Protein AF-A0A820RKK4-F1 (afdb_monomer)

Organism: NCBI:txid433720

InterPro domains:
  IPR000834 Peptidase M14, carboxypeptidase A [PF00246] (7-103)
  IPR000834 Peptidase M14, carboxypeptidase A [PS52035] (1-103)

Foldseek 3Di:
DDPDPPPAAAEDEAEFALFQLPVVQLVVLVVVVCVLVVCQVPDPVSVVVVVRYHYHGHSHPQVQQNVCCVPPNNNGTFHADDDPDPPDGGDS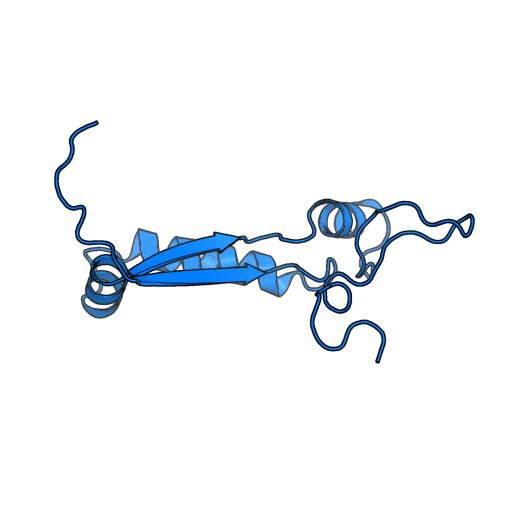SVLPDPDVRPD

pLDDT: mean 94.63, std 10.68, range [46.75, 98.81]

Radius of gyration: 18.27 Å; Cα contacts (8 Å, |Δi|>4): 144; chains: 1; bounding box: 48×34×52 Å

Structure (mmCIF, N/CA/C/O backbone):
data_AF-A0A820RKK4-F1
#
_entry.id   AF-A0A820RKK4-F1
#
loop_
_atom_site.group_PDB
_atom_site.id
_atom_site.type_symbol
_atom_site.label_atom_id
_atom_site.label_alt_id
_atom_site.label_comp_id
_atom_site.label_asym_id
_atom_site.label_entity_id
_atom_site.label_seq_id
_atom_site.pdbx_PDB_ins_code
_atom_site.Cartn_x
_atom_site.Cartn_y
_atom_site.Cartn_z
_atom_site.occupancy
_atom_site.B_iso_or_equiv
_atom_site.auth_seq_id
_atom_site.auth_comp_id
_atom_site.auth_asym_id
_atom_site.auth_atom_id
_atom_site.pdbx_PDB_model_num
ATOM 1 N N . ARG A 1 1 ? -26.768 -16.526 1.718 1.00 46.75 1 ARG A N 1
ATOM 2 C CA . ARG A 1 1 ? -27.019 -17.230 2.998 1.00 46.75 1 ARG A CA 1
ATOM 3 C C . ARG A 1 1 ? -26.854 -16.139 4.054 1.00 46.75 1 ARG A C 1
ATOM 5 O O . ARG A 1 1 ? -25.726 -15.707 4.185 1.00 46.75 1 ARG A O 1
ATOM 12 N N . ASP A 1 2 ? -27.869 -15.485 4.617 1.00 47.44 2 ASP A N 1
ATOM 13 C CA . ASP A 1 2 ? -29.194 -15.925 5.089 1.00 47.44 2 ASP A CA 1
ATOM 14 C C . ASP A 1 2 ? -30.310 -14.842 5.006 1.00 47.44 2 ASP A C 1
ATOM 16 O O . ASP A 1 2 ? -31.364 -15.014 5.602 1.00 47.44 2 ASP A O 1
ATOM 20 N N . GLY A 1 3 ? -30.141 -13.751 4.251 1.00 57.78 3 GLY A N 1
ATOM 21 C CA . GLY A 1 3 ? -31.242 -12.802 4.002 1.00 57.78 3 GLY A CA 1
ATOM 22 C C . GLY A 1 3 ? -31.629 -11.913 5.191 1.00 57.78 3 GLY A C 1
ATOM 23 O O . GLY A 1 3 ? -32.622 -11.192 5.102 1.00 57.78 3 GLY A O 1
ATOM 24 N N . THR A 1 4 ? -30.843 -11.901 6.272 1.00 58.91 4 THR A N 1
ATOM 25 C CA . THR A 1 4 ? -30.896 -10.800 7.239 1.00 58.91 4 THR A CA 1
ATOM 26 C C . THR A 1 4 ? -30.363 -9.518 6.582 1.00 58.91 4 THR A C 1
ATOM 28 O O . THR A 1 4 ? -29.364 -9.581 5.856 1.00 58.91 4 THR A O 1
ATOM 31 N N . PRO A 1 5 ? -30.994 -8.342 6.779 1.00 55.69 5 PRO A N 1
ATOM 32 C CA . PRO A 1 5 ? -30.387 -7.083 6.382 1.00 55.69 5 PRO A CA 1
ATOM 33 C C . PRO A 1 5 ? -29.129 -6.921 7.230 1.00 55.69 5 PRO A C 1
ATOM 35 O O . PRO A 1 5 ? -29.203 -6.574 8.409 1.00 55.69 5 PRO A O 1
ATOM 38 N N . VAL A 1 6 ? -27.967 -7.221 6.654 1.00 64.31 6 VAL A N 1
ATOM 39 C CA . VAL A 1 6 ? -26.703 -6.806 7.251 1.00 64.31 6 VAL A CA 1
ATOM 40 C C . VAL A 1 6 ? -26.798 -5.293 7.309 1.00 64.31 6 VAL A C 1
ATOM 42 O O . VAL A 1 6 ? -26.934 -4.649 6.268 1.00 64.31 6 VAL A O 1
ATOM 45 N N . ASN A 1 7 ? -26.819 -4.732 8.515 1.00 68.25 7 ASN A N 1
ATOM 46 C CA . ASN A 1 7 ? -26.727 -3.296 8.701 1.00 68.25 7 ASN A CA 1
ATOM 47 C C . ASN A 1 7 ? -25.371 -2.883 8.113 1.00 68.25 7 ASN A C 1
ATOM 49 O O . ASN A 1 7 ? -24.337 -3.076 8.753 1.00 68.25 7 ASN A O 1
ATOM 53 N N . GLN A 1 8 ? -25.359 -2.490 6.835 1.00 80.94 8 GLN A N 1
ATOM 54 C CA . GLN A 1 8 ? -24.129 -2.266 6.088 1.00 80.94 8 GLN A CA 1
ATOM 55 C C . GLN A 1 8 ? -23.435 -1.060 6.701 1.00 80.94 8 GLN A C 1
ATOM 57 O O . GLN A 1 8 ? -23.903 0.076 6.578 1.00 80.94 8 GLN A O 1
ATOM 62 N N . LYS A 1 9 ? -22.318 -1.321 7.380 1.00 92.44 9 LYS A N 1
ATOM 63 C CA . LYS A 1 9 ? -21.434 -0.267 7.850 1.00 92.44 9 LYS A CA 1
ATOM 64 C C . LYS A 1 9 ? -20.947 0.532 6.646 1.00 92.44 9 LYS A C 1
ATOM 66 O O . LYS A 1 9 ? -20.808 0.018 5.535 1.00 92.44 9 LYS A O 1
ATOM 71 N N . LYS A 1 10 ? -20.678 1.817 6.864 1.00 95.62 10 LYS A N 1
ATOM 72 C CA . LYS A 1 10 ? -19.999 2.625 5.847 1.00 95.62 10 LYS A CA 1
ATOM 73 C C . LYS A 1 10 ? -18.578 2.090 5.677 1.00 95.62 10 LYS A C 1
ATOM 75 O O . LYS A 1 10 ? -17.956 1.677 6.650 1.00 95.62 10 LYS A O 1
ATOM 80 N N . ALA A 1 11 ? -18.056 2.124 4.459 1.00 96.44 11 ALA A N 1
ATOM 81 C CA . ALA A 1 11 ? -16.714 1.636 4.176 1.00 96.44 11 ALA A CA 1
ATOM 82 C C . ALA A 1 11 ? -15.693 2.780 4.140 1.00 96.44 11 ALA A C 1
ATOM 84 O O . ALA A 1 11 ? -15.977 3.865 3.629 1.00 96.44 11 ALA A O 1
ATOM 85 N N . VAL A 1 12 ? -14.487 2.507 4.633 1.00 97.75 12 VAL A N 1
ATOM 86 C CA . VAL A 1 12 ? -13.294 3.339 4.456 1.00 97.75 12 VAL A CA 1
ATOM 87 C C . VAL A 1 12 ? -12.285 2.542 3.637 1.00 97.75 12 VAL A C 1
ATOM 89 O O . VAL A 1 12 ? -11.913 1.430 4.010 1.00 97.75 12 VAL A O 1
ATOM 92 N N . TRP A 1 13 ? -11.835 3.114 2.522 1.00 97.75 13 TRP A N 1
ATOM 93 C CA . TRP A 1 13 ? -10.758 2.561 1.704 1.00 97.75 13 TRP A CA 1
ATOM 94 C C . TRP A 1 13 ? -9.439 3.264 2.027 1.00 97.75 13 TRP A C 1
ATOM 96 O O . TRP A 1 13 ? -9.378 4.494 2.022 1.00 97.75 13 TRP A O 1
ATOM 106 N N . TRP A 1 14 ? -8.389 2.486 2.288 1.00 97.50 14 TRP A N 1
ATOM 107 C CA . TRP A 1 14 ? -7.048 2.995 2.558 1.00 97.50 14 TRP A CA 1
ATOM 108 C C . TRP A 1 14 ? -6.004 2.184 1.790 1.00 97.50 14 TRP A C 1
ATOM 110 O O . TRP A 1 14 ? -5.632 1.082 2.194 1.00 97.50 14 TRP A O 1
ATOM 120 N N . ASP A 1 15 ? -5.485 2.732 0.693 1.00 97.81 15 ASP A N 1
ATOM 121 C CA . ASP A 1 15 ? -4.373 2.131 -0.044 1.00 97.81 15 ASP A CA 1
ATOM 122 C C . ASP A 1 15 ? -3.029 2.816 0.219 1.00 97.81 15 ASP A C 1
ATOM 124 O O . ASP A 1 15 ? -2.931 3.899 0.796 1.00 97.81 15 ASP A O 1
ATOM 128 N N . GLY A 1 16 ? -1.963 2.100 -0.116 1.00 98.25 16 GLY A N 1
ATOM 129 C CA . GLY A 1 16 ? -0.588 2.526 0.059 1.00 98.25 16 GLY A CA 1
ATOM 130 C C . GLY A 1 16 ? 0.318 1.859 -0.962 1.00 98.25 16 GLY A C 1
ATOM 131 O O . GLY A 1 16 ? -0.053 0.893 -1.630 1.00 98.25 16 GLY A O 1
ATOM 132 N N . GLY A 1 17 ? 1.522 2.400 -1.132 1.00 98.56 17 GLY A N 1
ATOM 133 C CA . GLY A 1 17 ? 2.495 1.845 -2.072 1.00 98.56 17 GLY A CA 1
ATOM 134 C C . GLY A 1 17 ? 2.047 1.889 -3.536 1.00 98.56 17 GLY A C 1
ATOM 135 O O . GLY A 1 17 ? 2.450 1.027 -4.314 1.00 98.56 17 GLY A O 1
ATOM 136 N N . ILE A 1 18 ? 1.225 2.870 -3.932 1.00 98.81 18 ILE A N 1
ATOM 137 C CA . ILE A 1 18 ? 0.906 3.116 -5.349 1.00 98.81 18 ILE A CA 1
ATOM 138 C C . ILE A 1 18 ? 2.180 3.442 -6.139 1.00 98.81 18 ILE A C 1
ATOM 140 O O . ILE A 1 18 ? 2.418 2.897 -7.216 1.00 98.81 18 ILE A O 1
ATOM 144 N N . HIS A 1 19 ? 3.087 4.223 -5.554 1.00 98.81 19 HIS A N 1
ATOM 145 C CA . HIS A 1 19 ? 4.449 4.366 -6.050 1.00 98.81 19 HIS A CA 1
ATOM 146 C C . HIS A 1 19 ? 5.397 3.441 -5.298 1.00 98.81 19 HIS A C 1
ATOM 148 O O . HIS A 1 19 ? 5.543 3.517 -4.079 1.00 98.81 19 HIS A O 1
ATOM 154 N N . ALA A 1 20 ? 6.113 2.616 -6.051 1.00 98.81 20 ALA A N 1
ATOM 155 C CA . ALA A 1 20 ? 6.908 1.530 -5.496 1.00 98.81 20 ALA A CA 1
ATOM 156 C C . ALA A 1 20 ? 7.995 1.970 -4.494 1.00 98.81 20 ALA A C 1
ATOM 158 O O . ALA A 1 20 ? 8.191 1.327 -3.467 1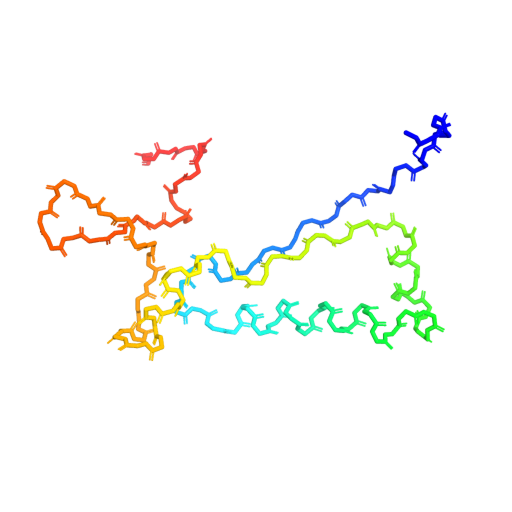.00 98.81 20 ALA A O 1
ATOM 159 N N . ARG A 1 21 ? 8.694 3.078 -4.762 1.00 98.75 21 ARG A N 1
ATOM 160 C CA . ARG A 1 21 ? 9.795 3.580 -3.916 1.00 98.75 21 ARG A CA 1
ATOM 161 C C . ARG A 1 21 ? 9.371 4.188 -2.577 1.00 98.75 21 ARG A C 1
ATOM 163 O O . ARG A 1 21 ? 10.239 4.431 -1.735 1.00 98.75 21 ARG A O 1
ATOM 170 N N . GLU A 1 22 ? 8.091 4.486 -2.381 1.00 98.81 22 GLU A N 1
ATOM 171 C CA . GLU A 1 22 ? 7.574 5.220 -1.217 1.00 98.81 22 GLU A CA 1
ATOM 172 C C . GLU A 1 22 ? 7.318 4.260 -0.039 1.00 98.81 22 GLU A C 1
ATOM 174 O O . GLU A 1 22 ? 6.205 4.130 0.458 1.00 98.81 22 GLU A O 1
ATOM 179 N N . TRP A 1 23 ? 8.369 3.559 0.407 1.00 98.75 23 TRP A N 1
ATOM 180 C CA . TRP A 1 23 ? 8.300 2.435 1.360 1.00 98.75 23 TRP A CA 1
ATOM 181 C C . TRP A 1 23 ? 7.645 2.741 2.708 1.00 98.75 23 TRP A C 1
ATOM 183 O O . TRP A 1 23 ? 7.151 1.820 3.356 1.00 98.75 23 TRP A O 1
ATOM 193 N N . ILE A 1 24 ? 7.616 4.008 3.127 1.00 98.75 24 ILE A N 1
ATOM 194 C CA . ILE A 1 24 ? 6.929 4.385 4.362 1.00 98.75 24 ILE A CA 1
ATOM 195 C C . ILE A 1 24 ? 5.418 4.152 4.257 1.00 98.75 24 ILE A C 1
ATOM 197 O O . ILE A 1 24 ? 4.807 3.753 5.236 1.00 98.75 24 ILE A O 1
ATOM 201 N N . SER A 1 25 ? 4.824 4.301 3.068 1.00 98.62 25 SER A N 1
ATOM 202 C CA . SER A 1 25 ? 3.380 4.142 2.874 1.00 98.62 25 SER A CA 1
ATOM 203 C C . SER A 1 25 ? 2.902 2.705 3.162 1.00 98.62 25 SER A C 1
ATOM 205 O O . SER A 1 25 ? 2.036 2.556 4.026 1.00 98.62 25 SER A O 1
ATOM 207 N N . PRO A 1 26 ? 3.486 1.634 2.577 1.00 98.62 26 PRO A N 1
ATOM 208 C CA . PRO A 1 26 ? 3.148 0.264 2.969 1.00 98.62 26 PRO A CA 1
ATOM 209 C C . PRO A 1 26 ? 3.347 -0.037 4.456 1.00 98.62 26 PRO A C 1
ATOM 211 O O . PRO A 1 26 ? 2.495 -0.676 5.073 1.00 98.62 26 PRO A O 1
ATOM 214 N N . ALA A 1 27 ? 4.447 0.443 5.047 1.00 98.50 27 ALA A N 1
ATOM 215 C CA . ALA A 1 27 ? 4.731 0.239 6.467 1.00 98.50 27 ALA A CA 1
ATOM 216 C C . ALA A 1 27 ? 3.675 0.914 7.358 1.00 98.50 27 ALA A C 1
ATOM 218 O O . ALA A 1 27 ? 3.173 0.298 8.298 1.00 98.50 27 ALA A O 1
ATOM 219 N N . THR A 1 28 ? 3.287 2.149 7.032 1.00 98.50 28 THR A N 1
ATOM 220 C CA . THR A 1 28 ? 2.229 2.884 7.730 1.00 98.50 28 THR A CA 1
ATOM 221 C C . THR A 1 28 ? 0.880 2.182 7.598 1.00 98.50 28 THR A C 1
ATOM 223 O O . THR A 1 28 ? 0.209 2.007 8.610 1.00 98.50 28 THR A O 1
ATOM 226 N N . ASN A 1 29 ? 0.499 1.695 6.412 1.00 98.19 29 ASN A N 1
ATOM 227 C CA . ASN A 1 29 ? -0.763 0.964 6.234 1.00 98.19 29 ASN A CA 1
ATOM 228 C C . ASN A 1 29 ? -0.822 -0.314 7.083 1.00 98.19 29 ASN A C 1
ATOM 230 O O . ASN A 1 29 ? -1.843 -0.591 7.711 1.00 98.19 29 ASN A O 1
ATOM 234 N N . ILE A 1 30 ? 0.281 -1.068 7.159 1.00 98.38 30 ILE A N 1
ATOM 235 C CA . ILE A 1 30 ? 0.380 -2.236 8.047 1.00 98.38 30 ILE A CA 1
ATOM 236 C C . ILE A 1 30 ? 0.275 -1.806 9.516 1.00 98.38 30 ILE A C 1
ATOM 238 O O . ILE A 1 30 ? -0.433 -2.445 10.294 1.00 98.38 30 ILE A O 1
ATOM 242 N N . PHE A 1 31 ? 0.930 -0.707 9.899 1.00 98.62 31 PHE A N 1
ATOM 243 C CA . PHE A 1 31 ? 0.847 -0.164 11.255 1.00 98.62 31 PHE A CA 1
ATOM 244 C C . PHE A 1 31 ? -0.583 0.251 11.634 1.00 98.62 31 PHE A C 1
ATOM 246 O O . PHE A 1 31 ? -1.021 -0.014 12.753 1.00 98.62 31 PHE A O 1
ATOM 253 N N . ILE A 1 32 ? -1.337 0.846 10.710 1.00 98.31 32 ILE A N 1
ATOM 254 C CA . ILE A 1 32 ? -2.747 1.202 10.913 1.00 98.31 32 ILE A CA 1
ATOM 255 C C . ILE A 1 32 ? -3.594 -0.049 11.107 1.00 98.31 32 ILE A C 1
ATOM 257 O O . ILE A 1 32 ? -4.343 -0.120 12.079 1.00 98.31 32 ILE A O 1
ATOM 261 N N . ALA A 1 33 ? -3.446 -1.052 10.236 1.00 98.31 33 ALA A N 1
ATOM 262 C CA . ALA A 1 33 ? -4.160 -2.319 10.376 1.00 98.31 33 ALA A CA 1
ATOM 263 C C . ALA A 1 33 ? -3.882 -2.958 11.747 1.00 98.31 33 ALA A C 1
ATOM 265 O O . ALA A 1 33 ? -4.808 -3.327 12.467 1.00 98.31 33 ALA A O 1
ATOM 266 N N . HIS A 1 34 ? -2.610 -2.999 12.154 1.00 98.56 34 HIS A N 1
ATOM 267 C CA . HIS A 1 34 ? -2.215 -3.464 13.480 1.00 98.56 34 HIS A CA 1
ATOM 268 C C . HIS A 1 34 ? -2.829 -2.614 14.604 1.00 98.56 34 HIS A C 1
ATOM 270 O O . HIS A 1 34 ? -3.298 -3.161 15.593 1.00 98.56 34 HIS A O 1
ATOM 276 N N . THR A 1 35 ? -2.863 -1.288 14.463 1.00 98.50 35 THR A N 1
ATOM 277 C CA . THR A 1 35 ? -3.423 -0.375 15.473 1.00 98.50 35 THR A CA 1
ATOM 278 C C . THR A 1 35 ? -4.917 -0.604 15.676 1.00 98.50 35 THR A C 1
ATOM 280 O O . THR A 1 35 ? -5.363 -0.660 16.821 1.00 98.50 35 THR A O 1
ATOM 283 N N . LEU A 1 36 ? -5.676 -0.780 14.591 1.00 98.38 36 LEU A N 1
ATOM 284 C CA . LEU A 1 36 ? -7.108 -1.070 14.656 1.00 98.38 36 LEU A CA 1
ATOM 285 C C . LEU A 1 36 ? -7.365 -2.421 15.336 1.00 98.38 36 LEU A C 1
ATOM 287 O O . LEU A 1 36 ? -8.189 -2.504 16.243 1.00 98.38 36 LEU A O 1
ATOM 291 N N . LEU A 1 37 ? -6.617 -3.461 14.954 1.00 98.12 37 LEU A N 1
ATOM 292 C CA . LEU A 1 37 ? -6.784 -4.812 15.498 1.00 98.12 37 LEU A CA 1
ATOM 293 C C . LEU A 1 37 ? -6.357 -4.914 16.967 1.00 98.12 37 LEU A C 1
ATOM 295 O O . LEU A 1 37 ? -7.082 -5.459 17.796 1.00 98.12 37 LEU A O 1
ATOM 299 N N . SER A 1 38 ? -5.185 -4.381 17.308 1.00 98.56 38 SER A N 1
ATOM 300 C CA . SER A 1 38 ? -4.575 -4.557 18.630 1.00 98.56 38 SER A CA 1
ATOM 301 C C . SER A 1 38 ? -5.266 -3.755 19.732 1.00 98.56 38 SER A C 1
ATOM 303 O O . SER A 1 38 ? -5.123 -4.111 20.909 1.00 98.56 38 SER A O 1
ATOM 305 N N . ASN A 1 39 ? -6.009 -2.706 19.365 1.00 98.56 39 ASN A N 1
ATOM 306 C CA . ASN A 1 39 ? -6.712 -1.822 20.297 1.00 98.56 39 ASN A CA 1
ATOM 307 C C . ASN A 1 39 ? -8.240 -1.955 20.256 1.00 98.56 39 ASN A C 1
ATOM 309 O O . ASN A 1 39 ? -8.918 -1.309 21.059 1.00 98.56 39 ASN A O 1
ATOM 313 N N . TYR A 1 40 ? -8.794 -2.802 19.384 1.00 98.31 40 TYR A N 1
ATOM 314 C CA . TYR A 1 40 ? -10.216 -3.133 19.435 1.00 98.31 40 TYR A CA 1
ATOM 315 C C . TYR A 1 40 ? -10.576 -3.719 20.807 1.00 98.31 40 TYR A C 1
ATOM 317 O O . TYR A 1 40 ? -9.844 -4.548 21.351 1.00 98.31 40 TYR A O 1
ATOM 325 N N . SER A 1 41 ? -11.691 -3.265 21.386 1.00 97.94 41 SER A N 1
ATOM 326 C CA . SER A 1 41 ? -12.135 -3.580 22.755 1.00 97.94 41 SER A CA 1
ATOM 327 C C . SER A 1 41 ? -11.214 -3.101 23.893 1.00 97.94 41 SER A C 1
ATOM 329 O O . SER A 1 41 ? -11.477 -3.418 25.051 1.00 97.94 41 SER A O 1
ATOM 331 N N . LYS A 1 42 ? -10.150 -2.334 23.604 1.00 98.50 42 LYS A N 1
ATOM 332 C CA . LYS A 1 42 ? -9.248 -1.744 24.618 1.00 98.50 42 LYS A CA 1
ATOM 333 C C . LYS A 1 42 ? -9.303 -0.222 24.621 1.00 98.50 42 LYS A C 1
ATOM 335 O O . LYS A 1 42 ? -9.372 0.387 25.683 1.00 98.50 42 LYS A O 1
ATOM 340 N N . ASP A 1 43 ? -9.277 0.379 23.435 1.00 98.62 43 ASP A N 1
ATOM 341 C CA . ASP A 1 43 ? -9.438 1.816 23.242 1.00 98.62 43 ASP A CA 1
ATOM 342 C C . ASP A 1 43 ? -10.895 2.104 22.826 1.00 98.62 43 ASP A C 1
ATOM 344 O O . ASP A 1 43 ? -11.344 1.589 21.791 1.00 98.62 43 ASP A O 1
ATOM 348 N N . PRO A 1 44 ? -11.661 2.898 23.601 1.00 98.50 44 PRO A N 1
ATOM 349 C CA . PRO A 1 44 ? -13.058 3.203 23.286 1.00 98.50 44 PRO A CA 1
ATOM 350 C C . PRO A 1 44 ? -13.250 3.916 21.941 1.00 98.50 44 PRO A C 1
ATOM 352 O O . PRO A 1 44 ? -14.245 3.678 21.259 1.00 98.50 44 PRO A O 1
ATOM 355 N N . THR A 1 45 ? -12.296 4.756 21.535 1.00 98.44 45 THR A N 1
ATOM 356 C CA . THR A 1 45 ? -12.337 5.494 20.266 1.00 98.44 45 THR A CA 1
ATOM 357 C C . THR A 1 45 ? -12.138 4.545 19.092 1.00 98.44 45 THR A C 1
ATOM 359 O O . THR A 1 45 ? -12.929 4.553 18.152 1.00 98.44 45 THR A O 1
ATOM 362 N N . ILE A 1 46 ? -11.117 3.685 19.151 1.00 98.44 46 ILE A N 1
ATOM 363 C CA . ILE A 1 46 ? -10.853 2.698 18.090 1.00 98.44 46 ILE A CA 1
ATOM 364 C C . ILE A 1 46 ? -11.995 1.687 18.000 1.00 98.44 46 ILE A C 1
ATOM 366 O O . ILE A 1 46 ? -12.435 1.359 16.901 1.00 98.44 46 ILE A O 1
ATOM 370 N N . THR A 1 47 ? -12.514 1.234 19.142 1.00 98.31 47 THR A N 1
ATOM 371 C CA . THR A 1 47 ? -13.661 0.316 19.185 1.00 98.31 47 THR A CA 1
ATOM 372 C C . THR A 1 47 ? -14.877 0.940 18.510 1.00 98.31 47 THR A C 1
ATOM 374 O O . THR A 1 47 ? -15.445 0.336 17.604 1.00 98.31 47 THR A O 1
ATOM 377 N N . HIS A 1 48 ? -15.207 2.190 18.854 1.00 97.94 48 HIS A N 1
ATOM 378 C CA . HIS A 1 48 ? -16.297 2.917 18.212 1.00 97.94 48 HIS A CA 1
ATOM 379 C C . HIS A 1 48 ? -16.099 3.044 16.693 1.00 97.94 48 HIS A C 1
ATOM 381 O O . HIS A 1 48 ? -17.030 2.799 15.931 1.00 97.94 48 HIS A O 1
ATOM 387 N N . LEU A 1 49 ? -14.887 3.374 16.235 1.00 97.31 49 LEU A N 1
ATOM 388 C CA . LEU A 1 49 ? -14.579 3.489 14.807 1.00 97.31 49 LEU A CA 1
ATOM 389 C C . LEU A 1 49 ? -14.771 2.164 14.053 1.00 97.31 49 LEU A C 1
ATOM 391 O O . LEU A 1 49 ? -15.440 2.141 13.021 1.00 97.31 49 LEU A O 1
ATOM 395 N N . VAL A 1 50 ? -14.236 1.058 14.574 1.00 97.00 50 VAL A N 1
ATOM 396 C CA . VAL A 1 50 ? -14.363 -0.280 13.962 1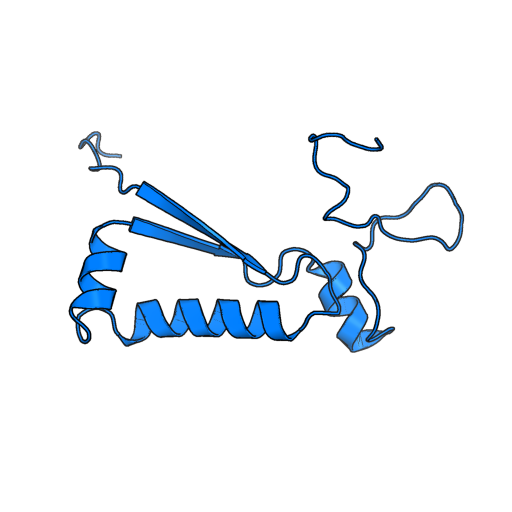.00 97.00 50 VAL A CA 1
ATOM 397 C C . VAL A 1 50 ? -15.809 -0.797 14.014 1.00 97.00 50 VAL A C 1
ATOM 399 O O . VAL A 1 50 ? -16.270 -1.493 13.106 1.00 97.00 50 VAL A O 1
ATOM 402 N N . ASP A 1 51 ? -16.579 -0.431 15.037 1.00 96.19 51 ASP A N 1
ATOM 403 C CA . ASP A 1 51 ? -17.997 -0.785 15.119 1.00 96.19 51 ASP A CA 1
ATOM 404 C C . ASP A 1 51 ? -18.862 0.012 14.127 1.00 96.19 51 ASP A C 1
ATOM 406 O O . ASP A 1 51 ? -19.895 -0.491 13.690 1.00 96.19 51 ASP A O 1
ATOM 410 N N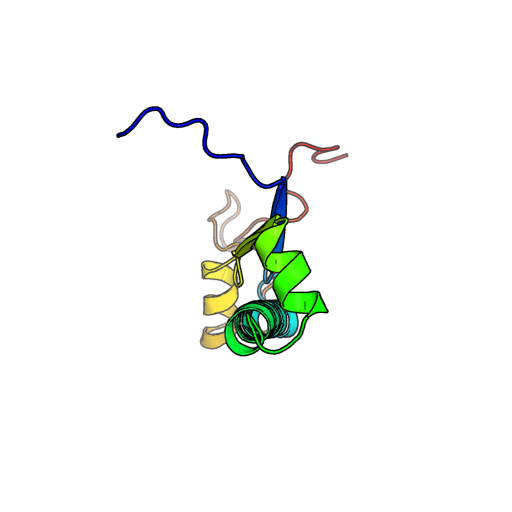 . GLN A 1 52 ? -18.445 1.219 13.728 1.00 96.44 52 GLN A N 1
ATOM 411 C CA . GLN A 1 52 ? -19.178 2.071 12.781 1.00 96.44 52 GLN A CA 1
ATOM 412 C C . GLN A 1 52 ? -18.779 1.876 11.310 1.00 96.44 52 GLN A C 1
ATOM 414 O O . GLN A 1 52 ? -19.617 2.090 10.428 1.00 96.44 52 GLN A O 1
ATOM 419 N N . PHE A 1 53 ? -17.532 1.481 11.032 1.00 96.94 53 PHE A N 1
ATOM 420 C CA . PHE A 1 53 ? -16.990 1.397 9.674 1.00 96.94 53 PHE A CA 1
ATOM 421 C C . PHE A 1 53 ? -16.337 0.050 9.359 1.00 96.94 53 PHE A C 1
ATOM 423 O O . PHE A 1 53 ? -15.691 -0.557 10.211 1.00 96.94 53 PHE A O 1
ATOM 430 N N . ASP A 1 54 ? -16.430 -0.359 8.093 1.00 96.31 54 ASP A N 1
ATOM 431 C CA . ASP A 1 54 ? -15.597 -1.420 7.527 1.00 96.31 54 ASP A CA 1
ATOM 432 C C . ASP A 1 54 ? -14.342 -0.804 6.890 1.00 96.31 54 ASP A C 1
ATOM 434 O O . ASP A 1 54 ? -14.434 0.034 5.990 1.00 96.31 54 ASP A O 1
ATOM 438 N N . TYR A 1 55 ? -13.157 -1.214 7.349 1.00 97.50 55 TYR A N 1
ATOM 439 C CA . TYR A 1 55 ? -11.874 -0.719 6.840 1.00 97.50 55 TYR A CA 1
ATOM 440 C C . TYR A 1 55 ? -11.267 -1.700 5.831 1.00 97.50 55 TYR A C 1
ATOM 442 O O . TYR A 1 55 ? -10.848 -2.800 6.192 1.00 97.50 55 TYR A O 1
ATOM 450 N N . TYR A 1 56 ? -11.154 -1.275 4.573 1.00 97.94 56 TYR A N 1
ATOM 451 C CA . TYR A 1 56 ? -10.450 -1.999 3.515 1.00 97.94 56 TYR A CA 1
ATOM 452 C C . TYR A 1 56 ? -9.061 -1.397 3.335 1.00 97.94 56 TYR A C 1
ATOM 454 O O . TYR A 1 56 ? -8.916 -0.296 2.804 1.00 97.94 56 TYR A O 1
ATOM 462 N N . ILE A 1 57 ? -8.038 -2.115 3.796 1.00 98.38 57 ILE A N 1
ATOM 463 C CA . ILE A 1 57 ? -6.652 -1.645 3.767 1.00 98.38 57 ILE A CA 1
ATOM 464 C C . ILE A 1 57 ? -5.880 -2.430 2.706 1.00 98.38 57 ILE A C 1
ATOM 466 O O . ILE A 1 57 ? -5.765 -3.651 2.804 1.00 98.38 57 ILE A O 1
ATOM 470 N N . LEU A 1 58 ? -5.318 -1.730 1.719 1.00 98.44 58 LEU A N 1
ATOM 471 C CA . LEU A 1 58 ? -4.436 -2.283 0.687 1.00 98.44 58 LEU A CA 1
ATOM 472 C C . LEU A 1 58 ? -3.005 -1.762 0.908 1.00 98.44 58 LEU A C 1
ATOM 474 O O . LEU A 1 58 ? -2.683 -0.655 0.481 1.00 98.44 58 LEU A O 1
ATOM 478 N N . PRO A 1 59 ? -2.117 -2.515 1.583 1.00 97.81 59 PRO A N 1
ATOM 479 C CA . PRO A 1 59 ? -0.800 -1.993 1.951 1.00 97.81 59 PRO A CA 1
ATOM 480 C C . PRO A 1 59 ? 0.137 -1.751 0.766 1.00 97.81 59 PRO A C 1
ATOM 482 O O . PRO A 1 59 ? 0.956 -0.837 0.809 1.00 97.81 59 PRO A O 1
ATOM 485 N N . VAL A 1 60 ? 0.045 -2.580 -0.276 1.00 98.56 60 VAL A N 1
ATOM 486 C CA . VAL A 1 60 ? 0.910 -2.496 -1.457 1.00 98.56 60 VAL A CA 1
ATOM 487 C C . VAL A 1 60 ? 0.048 -2.565 -2.710 1.00 98.56 60 VAL A C 1
ATOM 489 O O . VAL A 1 60 ? -0.316 -3.644 -3.166 1.00 98.56 60 VAL A O 1
ATOM 492 N N . PHE A 1 61 ? -0.265 -1.404 -3.277 1.00 98.56 61 PHE A N 1
ATOM 493 C CA . PHE A 1 61 ? -1.028 -1.296 -4.518 1.00 98.56 61 PHE A CA 1
ATOM 494 C C . PHE A 1 61 ? -0.189 -1.728 -5.734 1.00 98.56 61 PHE A C 1
ATOM 496 O O . PHE A 1 61 ? -0.649 -2.481 -6.588 1.00 98.56 61 PHE A O 1
ATOM 503 N N . ASN A 1 62 ? 1.074 -1.296 -5.815 1.00 98.75 62 ASN A N 1
ATOM 504 C CA . ASN A 1 62 ? 1.986 -1.625 -6.913 1.00 98.75 62 ASN A CA 1
ATOM 505 C C . ASN A 1 62 ? 2.977 -2.727 -6.502 1.00 98.75 62 ASN A C 1
ATOM 507 O O . ASN A 1 62 ? 4.157 -2.462 -6.256 1.00 98.75 62 ASN A O 1
ATOM 511 N N . VAL A 1 63 ? 2.488 -3.968 -6.412 1.00 98.62 63 VAL A N 1
ATOM 512 C CA . VAL A 1 63 ? 3.260 -5.127 -5.919 1.00 98.62 63 VAL A CA 1
ATOM 513 C C . VAL A 1 63 ? 4.517 -5.412 -6.745 1.00 98.62 63 VAL A C 1
ATOM 515 O O . VAL A 1 63 ? 5.600 -5.565 -6.177 1.00 98.62 63 VAL A O 1
ATOM 518 N N . ASP A 1 64 ? 4.416 -5.391 -8.076 1.00 98.69 64 ASP A N 1
ATOM 519 C CA . ASP A 1 64 ? 5.554 -5.676 -8.957 1.00 98.69 64 ASP A CA 1
ATOM 520 C C . ASP A 1 64 ? 6.621 -4.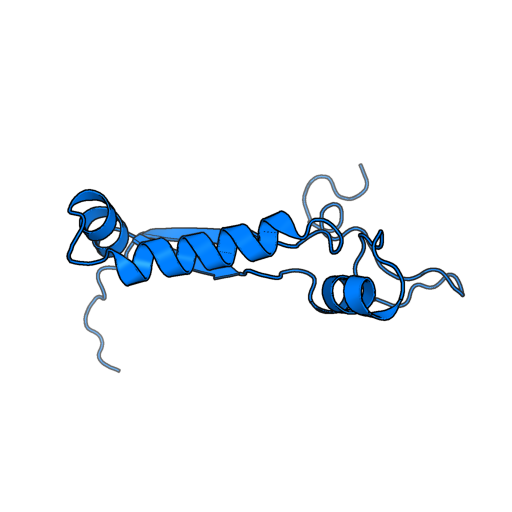586 -8.868 1.00 98.69 64 ASP A C 1
ATOM 522 O O . ASP A 1 64 ? 7.822 -4.864 -8.824 1.00 98.69 64 ASP A O 1
ATOM 526 N N . GLY A 1 65 ? 6.190 -3.320 -8.846 1.00 98.81 65 GLY A N 1
ATOM 527 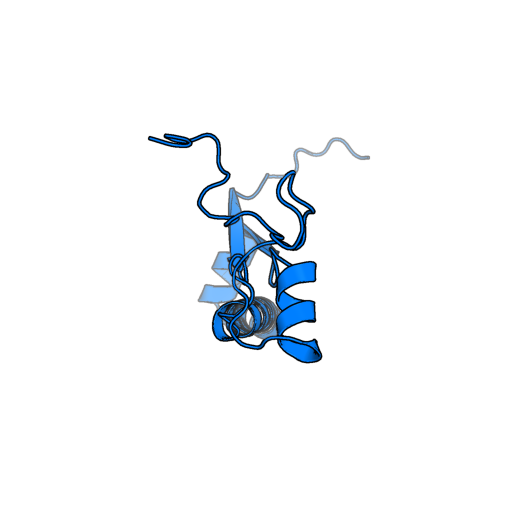C CA . GLY A 1 65 ? 7.094 -2.194 -8.684 1.00 98.81 65 GLY A CA 1
ATOM 528 C C . GLY A 1 65 ? 7.785 -2.249 -7.325 1.00 98.81 65 GLY A C 1
ATOM 529 O O . GLY A 1 65 ? 9.000 -2.078 -7.260 1.00 98.81 65 GLY A O 1
ATOM 530 N N . TYR A 1 66 ? 7.039 -2.523 -6.250 1.00 98.81 66 TYR A N 1
ATOM 531 C CA . TYR A 1 66 ? 7.594 -2.644 -4.904 1.00 98.81 66 TYR A CA 1
ATOM 532 C C . TYR A 1 66 ? 8.659 -3.747 -4.854 1.00 98.81 66 TYR A C 1
ATOM 534 O O . TYR A 1 66 ? 9.794 -3.468 -4.475 1.00 98.81 66 TYR A O 1
ATOM 542 N N . ALA A 1 67 ? 8.373 -4.954 -5.353 1.00 98.81 67 ALA A N 1
ATOM 543 C CA . ALA A 1 67 ? 9.357 -6.040 -5.439 1.00 98.81 67 ALA A CA 1
ATOM 544 C C . ALA A 1 67 ? 10.606 -5.661 -6.267 1.00 98.81 67 ALA A C 1
ATOM 546 O O . ALA A 1 67 ? 11.738 -6.017 -5.921 1.00 98.81 67 ALA A O 1
ATOM 547 N N . TYR A 1 68 ? 10.429 -4.883 -7.337 1.00 98.75 68 TYR A N 1
ATOM 548 C CA . TYR A 1 68 ? 11.537 -4.376 -8.149 1.00 98.75 68 TYR A CA 1
ATOM 549 C C . TYR A 1 68 ? 12.453 -3.417 -7.367 1.00 98.75 68 TYR A C 1
ATOM 551 O O . TYR A 1 68 ? 13.670 -3.434 -7.568 1.00 98.75 68 T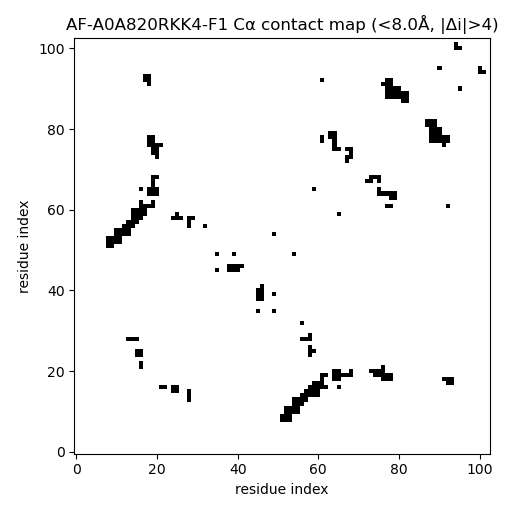YR A O 1
ATOM 559 N N . THR A 1 69 ? 11.906 -2.642 -6.421 1.00 98.81 69 THR A N 1
ATOM 560 C CA . THR A 1 69 ? 12.715 -1.759 -5.558 1.00 98.81 69 THR A CA 1
ATOM 561 C C . THR A 1 69 ? 13.606 -2.492 -4.566 1.00 98.81 69 THR A C 1
ATOM 563 O O . THR A 1 69 ? 14.628 -1.947 -4.157 1.00 98.81 69 THR A O 1
ATOM 566 N N . TRP A 1 70 ? 13.261 -3.730 -4.214 1.00 98.62 70 TRP A N 1
ATOM 567 C CA . TRP A 1 70 ? 14.083 -4.583 -3.354 1.00 98.62 70 TRP A CA 1
ATOM 568 C C . TRP A 1 70 ? 15.177 -5.329 -4.117 1.00 98.62 70 TRP A C 1
ATOM 570 O O . TRP A 1 70 ? 16.198 -5.682 -3.536 1.00 98.62 70 TRP A O 1
ATOM 580 N N . SER A 1 71 ? 14.965 -5.594 -5.407 1.00 98.25 71 SER A N 1
ATOM 581 C CA . SER A 1 71 ? 15.796 -6.528 -6.175 1.00 98.25 71 SER A CA 1
ATOM 582 C C . SER A 1 71 ? 16.654 -5.885 -7.264 1.00 98.25 71 SER A C 1
ATOM 584 O O . SER A 1 71 ? 17.640 -6.497 -7.681 1.00 98.25 71 SER A O 1
ATOM 586 N N . LYS A 1 72 ? 16.279 -4.702 -7.775 1.00 98.19 72 LYS A N 1
ATOM 587 C CA . LYS A 1 72 ? 16.913 -4.093 -8.958 1.00 98.19 72 LYS A CA 1
ATOM 588 C C . LYS A 1 72 ? 17.165 -2.594 -8.822 1.00 98.19 72 LYS A C 1
ATOM 590 O O . LYS A 1 72 ? 18.299 -2.169 -8.992 1.00 98.19 72 LYS A O 1
ATOM 595 N N . ASP A 1 73 ? 16.131 -1.801 -8.547 1.00 98.50 73 ASP A N 1
ATOM 596 C CA . ASP A 1 73 ? 16.238 -0.335 -8.519 1.00 98.50 73 ASP A CA 1
ATOM 597 C C . ASP A 1 73 ? 15.376 0.257 -7.406 1.00 98.50 73 ASP A C 1
ATOM 599 O O . ASP A 1 73 ? 14.158 0.401 -7.544 1.00 98.50 73 ASP A O 1
ATOM 603 N N . ARG A 1 74 ? 16.032 0.658 -6.313 1.00 98.69 74 ARG A N 1
ATOM 604 C CA . ARG A 1 74 ? 15.389 1.242 -5.132 1.00 98.69 74 ARG A CA 1
ATOM 605 C C . ARG A 1 74 ? 14.529 2.466 -5.453 1.00 98.69 74 ARG A C 1
ATOM 607 O O . ARG A 1 74 ? 13.560 2.716 -4.734 1.00 98.69 74 ARG A O 1
ATOM 614 N N . LEU A 1 75 ? 14.863 3.239 -6.486 1.00 98.69 75 LEU A N 1
ATOM 615 C CA . LEU A 1 75 ? 14.157 4.472 -6.839 1.00 98.69 75 LEU A CA 1
ATOM 616 C C . LEU A 1 75 ? 13.059 4.263 -7.890 1.00 98.69 75 LEU A C 1
ATOM 618 O O . LEU A 1 75 ? 12.416 5.242 -8.291 1.00 98.69 75 LEU A O 1
ATOM 622 N N . TRP A 1 76 ? 12.780 3.014 -8.278 1.00 98.81 76 TRP A N 1
ATOM 623 C CA . TRP A 1 76 ? 11.687 2.686 -9.187 1.00 98.81 76 TRP A CA 1
ATOM 624 C C . TRP A 1 76 ? 10.329 3.132 -8.629 1.00 98.81 76 TRP A C 1
ATOM 626 O O . TRP A 1 76 ? 9.990 2.896 -7.472 1.00 98.81 76 TRP A O 1
ATOM 636 N N . ARG A 1 77 ? 9.525 3.796 -9.465 1.00 98.75 77 ARG A N 1
ATOM 637 C CA . ARG A 1 77 ? 8.233 4.394 -9.075 1.00 98.75 77 ARG A CA 1
ATOM 638 C C . ARG A 1 77 ? 7.024 3.699 -9.705 1.00 98.75 77 ARG A C 1
ATOM 640 O O . ARG A 1 77 ? 6.015 3.510 -9.033 1.00 98.75 77 ARG A O 1
ATOM 647 N N . LYS A 1 78 ? 7.123 3.386 -10.997 1.00 98.75 78 LYS A N 1
ATOM 648 C CA . LYS A 1 78 ? 6.016 2.994 -11.884 1.00 98.75 78 LYS A CA 1
ATOM 649 C C . LYS A 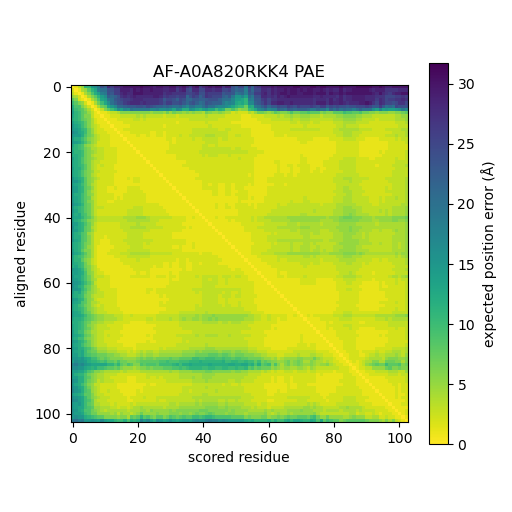1 78 ? 5.562 1.547 -11.666 1.00 98.75 78 LYS A C 1
ATOM 651 O O . LYS A 1 78 ? 6.186 0.804 -10.909 1.00 98.75 78 LYS A O 1
ATOM 656 N N . THR A 1 79 ? 4.512 1.121 -12.365 1.00 98.75 79 THR A N 1
ATOM 657 C CA . THR A 1 79 ? 4.178 -0.309 -12.511 1.00 98.75 79 THR A CA 1
ATOM 658 C C . THR A 1 79 ? 5.279 -1.062 -13.281 1.00 98.75 79 THR A C 1
ATOM 660 O O . THR A 1 79 ? 6.307 -0.482 -13.648 1.00 98.75 79 THR A O 1
ATOM 663 N N . ARG A 1 80 ? 5.105 -2.365 -13.532 1.00 98.19 80 ARG A N 1
ATOM 664 C CA . ARG A 1 80 ? 6.052 -3.191 -14.312 1.00 98.19 80 ARG A CA 1
ATOM 665 C C . ARG A 1 80 ? 5.495 -3.699 -15.645 1.00 98.19 80 ARG A C 1
ATOM 667 O O . ARG A 1 80 ? 6.089 -4.587 -16.253 1.00 98.19 80 ARG A O 1
ATOM 674 N N . SER A 1 81 ? 4.404 -3.106 -16.133 1.00 97.94 81 SER A N 1
ATOM 675 C CA . SER A 1 81 ? 3.852 -3.423 -17.454 1.00 97.94 81 SER A CA 1
ATOM 676 C C . SER A 1 81 ? 4.881 -3.196 -18.570 1.00 97.94 81 SER A C 1
ATOM 678 O O . SER A 1 81 ? 5.724 -2.298 -18.500 1.00 97.94 81 SER A O 1
ATOM 680 N N . LYS A 1 82 ? 4.832 -4.019 -19.621 1.00 97.19 82 LYS A N 1
ATOM 681 C CA . LYS A 1 82 ? 5.599 -3.774 -20.851 1.00 97.19 82 LYS A CA 1
ATOM 682 C C . LYS A 1 82 ? 4.948 -2.625 -21.621 1.00 97.19 82 LYS A C 1
ATOM 684 O O . LYS A 1 82 ? 3.726 -2.509 -21.617 1.00 97.19 82 LYS A O 1
ATOM 689 N N . THR A 1 83 ? 5.753 -1.798 -22.281 1.00 96.06 83 THR A N 1
ATOM 690 C CA . THR A 1 83 ? 5.253 -0.755 -23.191 1.00 96.06 83 THR A CA 1
ATOM 691 C C . THR A 1 83 ? 5.616 -1.087 -24.637 1.00 96.06 83 THR A C 1
ATOM 693 O O . THR A 1 83 ? 6.386 -2.015 -24.886 1.00 96.06 83 THR A O 1
ATOM 696 N N . ILE A 1 84 ? 5.062 -0.331 -25.590 1.00 95.38 84 ILE A N 1
ATOM 697 C CA . ILE A 1 84 ? 5.415 -0.452 -27.013 1.00 95.38 84 ILE A CA 1
ATOM 698 C C . ILE A 1 84 ? 6.855 -0.012 -27.303 1.00 95.38 84 ILE A C 1
ATOM 700 O O . ILE A 1 84 ? 7.425 -0.420 -28.308 1.00 95.38 84 ILE A O 1
ATOM 704 N N . ILE A 1 85 ? 7.440 0.818 -26.431 1.00 94.31 85 ILE A N 1
ATOM 705 C CA . ILE A 1 85 ? 8.813 1.291 -26.570 1.00 94.31 85 ILE A CA 1
ATOM 706 C C . ILE A 1 85 ? 9.726 0.248 -25.915 1.00 94.31 85 ILE A C 1
ATOM 708 O O . ILE A 1 85 ? 9.619 0.019 -24.703 1.00 94.31 85 ILE A O 1
ATOM 712 N N . PRO A 1 86 ? 10.637 -0.386 -26.677 1.00 91.38 86 PRO A N 1
ATOM 713 C CA . PRO A 1 86 ? 11.599 -1.322 -26.112 1.00 91.38 86 PRO A CA 1
ATOM 714 C C . PRO A 1 86 ? 12.369 -0.684 -24.951 1.00 91.38 86 PRO A C 1
ATOM 716 O O . PRO A 1 86 ? 12.713 0.492 -25.000 1.00 91.38 86 PRO A O 1
ATOM 719 N N . LEU A 1 87 ? 12.645 -1.465 -23.902 1.00 92.00 87 LEU A N 1
ATOM 720 C CA . LEU A 1 87 ? 13.358 -1.042 -22.682 1.00 92.00 87 LEU A CA 1
ATOM 721 C C . LEU A 1 87 ? 12.616 -0.044 -21.771 1.00 92.00 87 LEU A C 1
ATOM 723 O O . LEU A 1 87 ? 13.020 0.130 -20.620 1.00 92.00 87 LEU A O 1
ATOM 727 N N . CYS A 1 88 ? 11.503 0.552 -22.203 1.00 95.56 88 CYS A N 1
ATOM 728 C CA . CYS A 1 88 ? 10.642 1.345 -21.331 1.00 95.56 88 CYS A CA 1
ATOM 729 C C . CYS A 1 88 ? 9.567 0.455 -20.689 1.00 95.56 88 CYS A C 1
ATOM 731 O O . CYS A 1 88 ? 8.753 -0.167 -21.372 1.00 95.56 88 CYS A O 1
ATOM 733 N N . PHE A 1 89 ? 9.536 0.421 -19.356 1.00 97.88 89 PHE A N 1
ATOM 734 C CA . PHE A 1 89 ? 8.560 -0.353 -18.581 1.00 97.88 89 PHE A CA 1
ATOM 735 C C . PHE A 1 89 ? 7.738 0.549 -17.666 1.00 97.88 89 PHE A C 1
ATOM 737 O O . PHE A 1 89 ? 8.248 1.545 -17.143 1.00 97.88 89 PHE A O 1
ATOM 744 N N . GLY A 1 90 ? 6.492 0.152 -17.433 1.00 98.00 90 GLY A N 1
ATOM 745 C CA . GLY A 1 90 ? 5.582 0.737 -16.464 1.00 98.00 90 GLY A CA 1
ATOM 746 C C . GLY A 1 90 ? 4.928 2.041 -16.905 1.00 98.00 90 GLY A C 1
ATOM 747 O O . GLY A 1 90 ? 5.543 2.879 -17.571 1.00 98.00 90 GLY A O 1
ATOM 748 N N . ALA A 1 91 ? 3.710 2.242 -16.419 1.00 97.62 91 ALA A N 1
ATOM 749 C CA . ALA A 1 91 ? 3.031 3.533 -16.370 1.00 97.62 91 ALA A CA 1
ATOM 750 C C . ALA A 1 91 ? 3.080 4.081 -14.935 1.00 97.62 91 ALA A C 1
ATOM 752 O O . ALA A 1 91 ? 3.266 3.312 -13.986 1.00 97.62 91 ALA A O 1
ATOM 753 N N . ASP A 1 92 ? 2.951 5.398 -14.762 1.00 98.12 92 ASP A N 1
ATOM 754 C CA . ASP A 1 92 ? 2.708 5.956 -13.429 1.00 98.12 92 ASP A CA 1
ATOM 755 C C . ASP A 1 92 ? 1.272 5.581 -13.011 1.00 98.12 92 ASP A C 1
ATOM 757 O O . ASP A 1 92 ? 0.323 6.040 -13.654 1.00 98.12 92 ASP A O 1
ATOM 761 N N . PRO A 1 93 ? 1.086 4.738 -11.977 1.00 98.19 93 PRO A N 1
ATOM 762 C CA . PRO A 1 93 ? -0.244 4.277 -11.590 1.00 98.19 93 PRO A CA 1
ATOM 763 C C . PRO A 1 93 ? -1.143 5.413 -11.088 1.00 98.19 93 PRO A C 1
ATOM 765 O O . PRO A 1 93 ? -2.355 5.318 -11.232 1.00 98.19 93 PRO A O 1
ATOM 768 N N . ASN A 1 94 ? -0.581 6.520 -10.589 1.00 98.19 94 ASN A N 1
ATOM 769 C CA . ASN A 1 94 ? -1.349 7.696 -10.181 1.00 98.19 94 ASN A CA 1
ATOM 770 C C . ASN A 1 94 ? -1.510 8.741 -11.306 1.00 98.19 94 ASN A C 1
ATOM 772 O O . ASN A 1 94 ? -1.800 9.913 -11.057 1.00 98.19 94 ASN A O 1
ATOM 776 N N . ARG A 1 95 ? -1.278 8.338 -12.558 1.00 97.81 95 ARG A N 1
ATOM 777 C CA . ARG A 1 95 ? -1.641 9.069 -13.787 1.00 97.81 95 ARG A CA 1
ATOM 778 C C . ARG A 1 95 ? -2.472 8.199 -14.734 1.00 97.81 95 ARG A C 1
ATOM 780 O O . ARG A 1 95 ? -2.595 8.510 -15.910 1.00 97.81 95 ARG A O 1
ATOM 787 N N . ASN A 1 96 ? -3.014 7.095 -14.223 1.00 97.25 96 ASN A N 1
ATOM 788 C CA . ASN A 1 96 ? -3.691 6.068 -15.012 1.00 97.25 96 ASN A CA 1
ATOM 789 C C . ASN A 1 96 ? -5.149 5.847 -14.573 1.00 97.25 96 ASN A C 1
ATOM 791 O O . ASN A 1 96 ? -5.714 4.781 -14.808 1.00 97.25 96 ASN A O 1
ATOM 795 N N . TRP A 1 97 ? -5.730 6.839 -13.901 1.00 97.44 97 TRP A N 1
ATOM 796 C CA . TRP A 1 97 ? -7.143 6.872 -13.538 1.00 97.44 97 TRP A CA 1
ATOM 797 C C . TRP A 1 97 ? -7.931 7.640 -14.597 1.00 97.44 97 TRP A C 1
ATOM 799 O O . TRP A 1 97 ? -7.400 8.582 -15.187 1.00 97.44 97 TRP A O 1
ATOM 809 N N . ASP A 1 98 ? -9.196 7.269 -14.793 1.00 97.81 98 ASP A N 1
ATOM 810 C CA . ASP A 1 98 ? -10.113 7.920 -15.737 1.00 97.81 98 ASP A CA 1
ATOM 811 C C . ASP A 1 98 ? -10.681 9.230 -15.164 1.00 97.81 98 ASP A C 1
ATOM 813 O O . ASP A 1 98 ? -11.876 9.405 -14.941 1.00 97.81 98 ASP A O 1
ATOM 817 N N . TYR A 1 99 ? -9.781 10.146 -14.819 1.00 96.75 99 TYR A N 1
ATOM 818 C CA . TYR A 1 99 ? -10.121 11.489 -14.381 1.00 96.75 99 TYR A CA 1
ATOM 819 C C . TYR A 1 99 ? -9.104 12.453 -14.964 1.00 96.75 99 TYR A C 1
ATOM 821 O O . TYR A 1 99 ? -7.936 12.425 -14.569 1.00 96.75 99 TYR A O 1
ATOM 829 N N . LYS A 1 100 ? -9.553 13.285 -15.914 1.00 95.69 100 LYS A N 1
ATOM 830 C CA . LYS A 1 100 ? -8.683 14.200 -16.673 1.00 95.69 100 LYS A CA 1
ATOM 831 C C . LYS A 1 100 ? -7.458 13.476 -17.236 1.00 95.69 100 LYS A C 1
ATOM 833 O O . LYS A 1 100 ? -6.317 13.913 -17.103 1.00 95.69 100 LYS A O 1
ATOM 838 N N . TRP A 1 101 ? -7.701 12.282 -17.767 1.00 95.50 101 TRP A N 1
ATOM 839 C CA . TRP A 1 101 ? -6.640 11.389 -18.191 1.00 95.50 101 TRP A CA 1
ATOM 840 C C . TRP A 1 101 ? -5.901 11.982 -19.392 1.00 95.50 101 T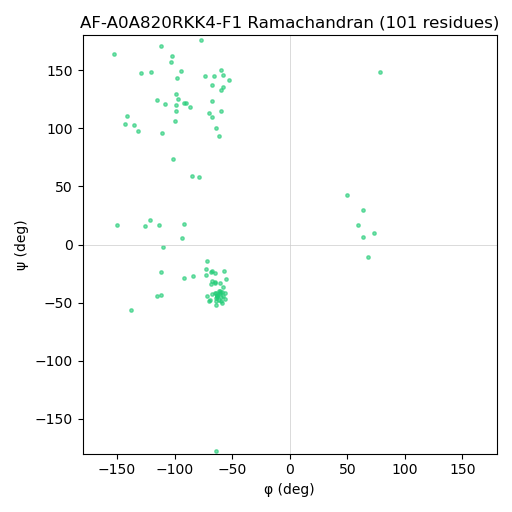RP A C 1
ATOM 842 O O . TRP A 1 101 ? -6.512 12.272 -20.417 1.00 95.50 101 TRP A O 1
ATOM 852 N N . CYS A 1 102 ? -4.583 12.150 -19.251 1.00 91.56 102 CYS A N 1
ATOM 853 C CA . CYS A 1 102 ? -3.714 12.772 -20.254 1.00 91.56 102 CYS A CA 1
ATOM 854 C C . CYS A 1 102 ? -4.064 14.227 -20.637 1.00 91.56 102 CYS A C 1
ATOM 856 O O . CYS A 1 102 ? -3.555 14.698 -21.656 1.00 91.56 102 CYS A O 1
ATOM 858 N N . GLU A 1 103 ? -4.866 14.935 -19.828 1.00 81.75 103 GLU A N 1
ATOM 859 C CA . GLU A 1 103 ? -4.926 16.410 -19.845 1.00 81.75 103 GLU A CA 1
ATOM 860 C C . GLU A 1 103 ? -3.638 17.011 -19.259 1.00 81.75 103 GLU A C 1
ATOM 862 O O . GLU A 1 103 ? -3.134 17.993 -19.849 1.00 81.75 103 GLU A O 1
#

Sequence (103 aa):
RDGTPVNQKKAVWWDGGIHAREWISPATNIFIAHTLLSNYSKDPTITHLVDQFDYYILPVFNVDGYAYTWSKDRLWRKTRSKTIIPLCFGADPNRNWDYKWCE

Mean predicted aligned error: 4.69 Å

Solvent-accessible surface area (backbone atoms only — not comparable to full-atom values): 5999 Å² total; per-residue (Å²): 140,85,85,68,85,70,81,77,56,54,75,46,83,45,76,19,19,57,42,18,46,48,59,66,38,29,54,49,43,49,50,50,54,48,51,54,63,75,30,47,88,72,36,72,66,53,28,52,50,58,74,51,32,44,78,49,74,40,34,60,65,24,54,64,15,33,55,37,25,77,74,80,38,56,80,38,42,31,40,70,49,83,53,94,50,83,97,48,60,35,52,55,62,94,67,66,50,101,64,78,59,92,112

Secondary structure (DSSP, 8-state):
--------PEEEEEE--SSTT-THHHHHHHHHHHHHHHHTTTSHHHHHHHHHEEEEEES-S-HHHHHHHHHT-TT--S---B-SSTT-B---GGG-SSSSTT-

Nearest PDB structures (foldseek):
  3glj-assembly1_A  TM=9.524E-01  e=9.950E-11  Sus scrofa
  4a94-assembly2_B  TM=9.482E-01  e=8.666E-11  Homo sapiens
  1cps-assembly1_A  TM=9.643E-01  e=1.406E-10  Bos taurus
  2ctb-assembly1_A  TM=9.660E-01  e=4.550E-10  Bos taurus
  5hvg-assembly1_A  TM=9.123E-01  e=4.550E-10  Homo sapiens